Protein AF-A0A379FGP9-F1 (afdb_monomer_lite)

Structure (mmCIF, N/CA/C/O backbone):
data_AF-A0A379FGP9-F1
#
_entry.id   AF-A0A379FGP9-F1
#
loop_
_atom_site.group_PDB
_atom_site.id
_atom_site.type_symbol
_atom_site.label_atom_id
_atom_site.label_alt_id
_atom_site.label_comp_id
_atom_site.label_asym_id
_atom_site.label_entity_id
_atom_site.label_seq_id
_atom_site.pdbx_PDB_ins_code
_atom_site.Cartn_x
_atom_site.Cartn_y
_atom_site.Cartn_z
_atom_site.occupancy
_atom_site.B_iso_or_equiv
_atom_site.auth_seq_id
_atom_site.auth_comp_id
_atom_site.auth_asym_id
_atom_site.auth_atom_id
_atom_site.pdbx_PDB_model_num
ATOM 1 N N . M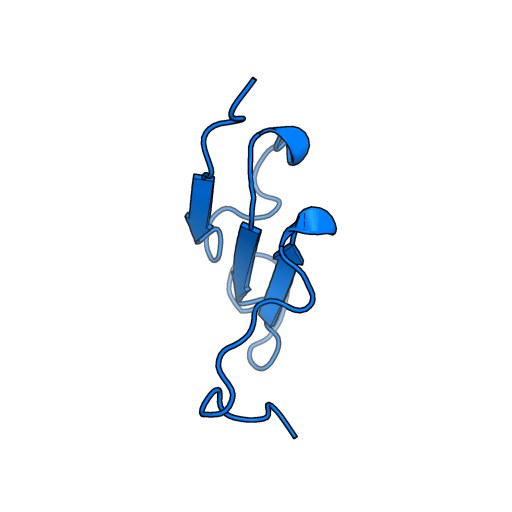ET A 1 1 ? -17.926 10.827 15.401 1.00 40.97 1 MET A N 1
ATOM 2 C CA . MET A 1 1 ? -16.910 11.780 14.897 1.00 40.97 1 MET A CA 1
ATOM 3 C C . MET A 1 1 ? -16.464 11.305 13.517 1.00 40.97 1 MET A C 1
ATOM 5 O O . MET A 1 1 ? -15.835 10.259 13.426 1.00 40.97 1 MET A O 1
ATOM 9 N N . ILE A 1 2 ? -16.879 11.974 12.438 1.00 49.84 2 ILE A N 1
ATOM 10 C CA . ILE A 1 2 ? -16.572 11.536 11.065 1.00 49.84 2 ILE A CA 1
ATOM 11 C C . ILE A 1 2 ? -15.090 11.837 10.796 1.00 49.84 2 ILE A C 1
ATOM 13 O O . ILE A 1 2 ? -14.726 12.987 10.559 1.00 49.84 2 ILE A O 1
ATOM 17 N N . LYS A 1 3 ? -14.215 10.823 10.878 1.00 57.47 3 LYS A N 1
ATOM 18 C CA . LYS A 1 3 ? -12.815 10.959 10.447 1.00 57.47 3 LYS A CA 1
ATOM 19 C C . LYS A 1 3 ? -12.819 11.247 8.944 1.00 57.47 3 LYS A C 1
ATOM 21 O O . LYS A 1 3 ? -13.263 10.405 8.165 1.00 57.47 3 LYS A O 1
ATOM 26 N N . LYS A 1 4 ? -12.361 12.439 8.552 1.00 66.19 4 LYS A N 1
ATOM 27 C CA . LYS A 1 4 ? -12.259 12.889 7.155 1.00 66.19 4 LYS A CA 1
ATOM 28 C C . LYS A 1 4 ? -11.555 11.804 6.326 1.00 66.19 4 LYS A C 1
ATOM 30 O O . LYS A 1 4 ? -10.453 11.387 6.674 1.00 66.19 4 LYS A O 1
ATOM 35 N N . LEU A 1 5 ? -12.216 11.302 5.283 1.00 75.56 5 LEU A N 1
ATOM 36 C CA . LEU A 1 5 ? -11.675 10.242 4.435 1.00 75.56 5 LEU A CA 1
ATOM 37 C C . LEU A 1 5 ? -10.681 10.851 3.440 1.00 75.56 5 LEU A C 1
ATOM 39 O O . LEU A 1 5 ? -11.073 11.656 2.600 1.00 75.56 5 LEU A O 1
ATOM 43 N N . CYS A 1 6 ? -9.403 10.488 3.550 1.00 81.75 6 CYS A N 1
ATOM 44 C CA . CYS A 1 6 ? -8.349 10.956 2.651 1.00 81.75 6 CYS A CA 1
ATOM 45 C C . CYS A 1 6 ? -7.865 9.807 1.757 1.00 81.75 6 CYS A C 1
ATOM 47 O O . CYS A 1 6 ? -7.499 8.744 2.268 1.00 81.75 6 CYS A O 1
ATOM 49 N N . TYR A 1 7 ? -7.868 10.028 0.440 1.00 85.25 7 TYR A N 1
ATOM 50 C CA . TYR A 1 7 ? -7.341 9.106 -0.565 1.00 85.25 7 TYR A CA 1
ATOM 51 C C . TYR A 1 7 ? -6.125 9.730 -1.250 1.00 85.25 7 TYR A C 1
ATOM 53 O O . TYR A 1 7 ? -6.225 10.846 -1.762 1.00 85.25 7 TYR A O 1
ATOM 61 N N . CYS A 1 8 ? -4.990 9.025 -1.287 1.00 84.31 8 CYS A N 1
ATOM 62 C CA . CYS A 1 8 ? -3.763 9.555 -1.887 1.00 84.31 8 CYS A CA 1
ATOM 63 C C . CYS A 1 8 ? -3.015 8.559 -2.781 1.00 84.31 8 CYS A C 1
ATOM 65 O O . CYS A 1 8 ? -2.893 7.371 -2.475 1.00 84.31 8 CYS A O 1
ATOM 67 N N . ARG A 1 9 ? -2.426 9.096 -3.861 1.00 85.25 9 ARG A N 1
ATOM 68 C CA . ARG A 1 9 ? -1.473 8.410 -4.744 1.00 85.25 9 ARG A CA 1
ATOM 69 C C . ARG A 1 9 ? -0.047 8.709 -4.307 1.00 85.25 9 ARG A C 1
ATOM 71 O O . ARG A 1 9 ? 0.398 9.843 -4.436 1.00 85.25 9 ARG A O 1
ATOM 78 N N . TYR A 1 10 ? 0.701 7.683 -3.922 1.00 88.25 10 TYR A N 1
ATOM 79 C CA . TYR A 1 10 ? 2.090 7.831 -3.479 1.00 88.25 10 TYR A CA 1
ATOM 80 C C . TYR A 1 10 ? 3.112 7.174 -4.413 1.00 88.25 10 TYR A C 1
ATOM 82 O O . TYR A 1 10 ? 4.260 7.021 -4.034 1.00 88.25 10 TYR A O 1
ATOM 90 N N . SER A 1 11 ? 2.765 6.835 -5.662 1.00 72.38 11 SER A N 1
ATOM 91 C CA . SER A 1 11 ? 3.673 6.077 -6.550 1.00 72.38 11 SER A CA 1
ATOM 92 C C . SER A 1 11 ? 5.122 6.595 -6.613 1.00 72.38 11 SER A C 1
ATOM 94 O O . SER A 1 11 ? 6.019 5.775 -6.665 1.00 72.38 11 SER A O 1
ATOM 96 N N . SER A 1 12 ? 5.364 7.914 -6.595 1.00 77.06 12 SER A N 1
ATOM 97 C CA . SER A 1 12 ? 6.722 8.497 -6.684 1.00 77.06 12 SER A CA 1
ATOM 98 C C . SER A 1 12 ? 7.308 8.948 -5.336 1.00 77.06 12 SER A C 1
ATOM 100 O O . SER A 1 12 ? 8.396 9.510 -5.302 1.00 77.06 12 SER A O 1
ATOM 102 N N . ALA A 1 13 ? 6.561 8.800 -4.242 1.00 85.44 13 ALA A N 1
ATOM 103 C CA . ALA A 1 13 ? 6.926 9.324 -2.921 1.00 85.44 13 ALA A CA 1
ATOM 104 C C . ALA A 1 13 ? 6.748 8.291 -1.799 1.00 85.44 13 ALA A C 1
ATOM 106 O O . ALA A 1 13 ? 7.099 8.545 -0.652 1.00 85.44 13 ALA A O 1
ATOM 107 N N . ILE A 1 14 ? 6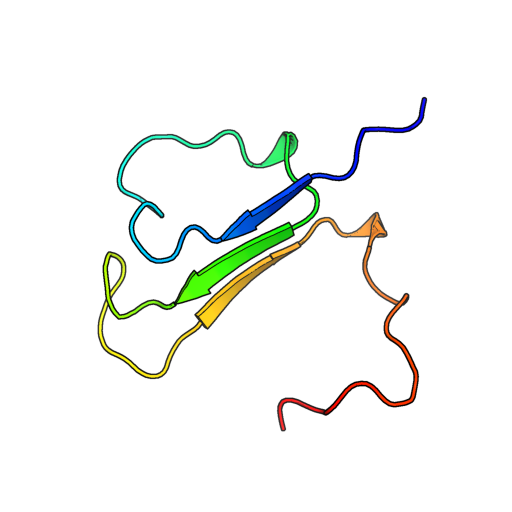.192 7.116 -2.098 1.00 87.50 14 ILE A N 1
ATOM 108 C CA . ILE A 1 14 ? 6.112 6.025 -1.137 1.00 87.50 14 ILE A CA 1
ATOM 109 C C . ILE A 1 14 ? 7.542 5.641 -0.741 1.00 87.50 14 ILE A C 1
ATOM 111 O O . ILE A 1 14 ? 8.427 5.597 -1.596 1.00 87.50 14 ILE A O 1
ATOM 115 N N . LEU A 1 15 ? 7.763 5.429 0.557 1.00 87.69 15 LEU A N 1
ATOM 116 C CA . LEU A 1 15 ? 9.070 5.130 1.160 1.00 87.69 15 LEU A CA 1
ATOM 117 C C . LEU A 1 15 ? 10.144 6.226 1.029 1.00 87.69 15 LEU A C 1
ATOM 119 O O . LEU A 1 15 ? 11.269 6.003 1.464 1.00 87.69 15 LEU A O 1
ATOM 123 N N . SER A 1 16 ? 9.839 7.412 0.486 1.00 89.69 16 SER A N 1
ATOM 124 C CA . SER A 1 16 ? 10.843 8.483 0.410 1.00 89.69 16 SER A CA 1
ATOM 125 C C . SER A 1 16 ? 11.064 9.193 1.747 1.00 89.69 16 SER A C 1
ATOM 127 O O . SER A 1 16 ? 12.141 9.742 1.957 1.00 89.69 16 SER A O 1
ATOM 129 N N . GLN A 1 17 ? 10.059 9.197 2.631 1.00 91.25 17 GLN A N 1
ATOM 130 C CA . GLN A 1 17 ? 10.055 9.791 3.974 1.00 91.25 17 GLN A CA 1
ATOM 131 C C . GLN A 1 17 ? 9.062 9.031 4.881 1.00 91.25 17 GLN A C 1
ATOM 133 O O . GLN A 1 17 ? 8.168 8.350 4.362 1.00 91.25 17 GLN A O 1
ATOM 138 N N . PRO A 1 18 ? 9.156 9.162 6.220 1.00 91.88 18 PRO A N 1
ATOM 139 C CA . PRO A 1 18 ? 8.147 8.633 7.136 1.00 91.88 18 PRO A CA 1
ATOM 140 C C . PRO A 1 18 ? 6.749 9.199 6.840 1.00 91.88 18 PRO A C 1
ATOM 142 O O . PRO A 1 18 ? 6.582 10.403 6.645 1.00 91.88 18 PRO A O 1
ATOM 145 N N . LEU A 1 19 ? 5.734 8.332 6.829 1.00 90.50 19 LEU A N 1
ATOM 146 C CA . LEU A 1 19 ? 4.343 8.689 6.548 1.00 90.50 19 LEU A CA 1
ATOM 147 C C . LEU A 1 19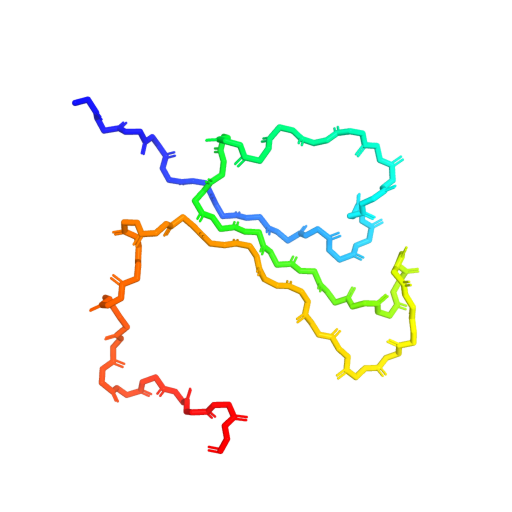 ? 3.431 8.174 7.666 1.00 90.50 19 LEU A C 1
ATOM 149 O O . LEU A 1 19 ? 3.413 6.980 7.951 1.00 90.50 19 LEU A O 1
ATOM 153 N N . ASP A 1 20 ? 2.629 9.059 8.259 1.00 91.81 20 ASP A N 1
ATOM 154 C CA . ASP A 1 20 ? 1.574 8.663 9.196 1.00 91.81 20 ASP A CA 1
ATOM 155 C C . ASP A 1 20 ? 0.356 8.121 8.433 1.00 91.81 20 ASP A C 1
ATOM 157 O O . ASP A 1 20 ? -0.513 8.867 7.972 1.00 91.81 20 ASP A O 1
ATOM 161 N N . VAL A 1 21 ? 0.309 6.795 8.299 1.00 91.19 21 VAL A N 1
ATOM 162 C CA . VAL A 1 21 ? -0.735 6.052 7.580 1.00 91.19 21 VAL A CA 1
ATOM 163 C C . VAL A 1 21 ? -2.118 6.225 8.222 1.00 91.19 21 VAL A C 1
ATOM 165 O O . VAL A 1 21 ? -3.127 6.175 7.520 1.00 91.19 21 VAL A O 1
ATOM 168 N N . SER A 1 22 ? -2.194 6.505 9.530 1.00 90.88 22 SER A N 1
ATOM 169 C CA . SER A 1 22 ? -3.465 6.597 10.268 1.00 90.88 22 SER A CA 1
ATOM 170 C C . SER A 1 22 ? -4.363 7.756 9.808 1.00 90.88 22 SER A C 1
ATOM 172 O O . SER A 1 22 ? -5.579 7.747 10.032 1.00 90.88 22 SER A O 1
ATOM 174 N N . ARG A 1 23 ? -3.770 8.743 9.124 1.00 90.00 23 ARG A N 1
ATOM 175 C CA . ARG A 1 23 ? -4.447 9.917 8.552 1.00 90.00 23 ARG A CA 1
ATOM 176 C C . ARG A 1 23 ? -5.188 9.617 7.252 1.00 90.00 23 ARG A C 1
ATOM 178 O O . ARG A 1 23 ? -5.978 10.448 6.799 1.00 90.00 23 ARG A O 1
ATOM 185 N N . PHE A 1 24 ? -4.936 8.463 6.641 1.00 91.00 24 PHE A N 1
ATOM 186 C CA . PHE A 1 24 ? -5.475 8.100 5.338 1.00 91.00 24 PHE A CA 1
ATOM 187 C C . PHE A 1 24 ? -6.546 7.018 5.469 1.00 91.00 24 PHE A C 1
ATOM 189 O O . PHE A 1 24 ? -6.515 6.167 6.354 1.00 91.00 24 PHE A O 1
ATOM 196 N N . GLY A 1 25 ? -7.530 7.070 4.575 1.00 92.31 25 GLY A N 1
ATOM 197 C CA . GLY A 1 25 ? -8.451 5.957 4.366 1.00 92.31 25 GLY A CA 1
ATOM 198 C C . GLY A 1 25 ? -7.873 4.923 3.412 1.00 92.31 25 GLY A C 1
ATOM 199 O O . GLY A 1 25 ? -8.052 3.728 3.616 1.00 92.31 25 GLY A O 1
ATOM 200 N N . MET A 1 26 ? -7.167 5.384 2.377 1.00 92.19 26 MET A N 1
ATOM 201 C CA . MET A 1 26 ? -6.528 4.514 1.399 1.00 92.19 26 MET A CA 1
ATOM 202 C C . MET A 1 26 ? -5.316 5.203 0.757 1.00 92.19 26 MET A C 1
ATOM 204 O O . MET A 1 26 ? -5.358 6.389 0.417 1.00 92.19 26 MET A O 1
ATOM 208 N N . ILE A 1 27 ? -4.247 4.436 0.567 1.00 93.56 27 ILE A N 1
ATOM 209 C CA . ILE A 1 27 ? -3.020 4.822 -0.133 1.00 93.56 27 ILE A C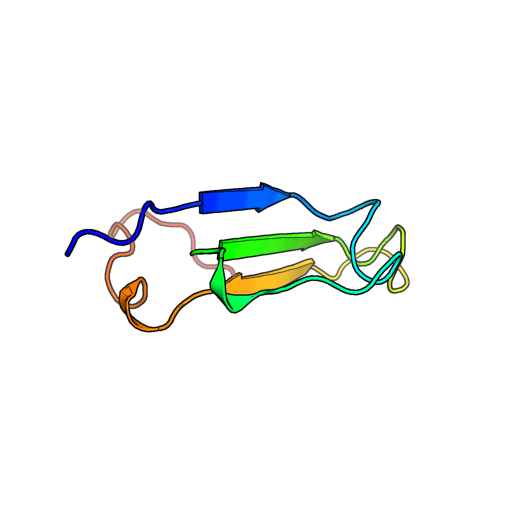A 1
ATOM 210 C C . ILE A 1 27 ? -2.780 3.801 -1.240 1.00 93.56 27 ILE A C 1
ATOM 212 O O . ILE A 1 27 ? -2.863 2.600 -0.996 1.00 93.56 27 ILE A O 1
ATOM 216 N N . TYR A 1 28 ? -2.441 4.266 -2.441 1.00 92.38 28 TYR A N 1
ATOM 217 C CA . TYR A 1 28 ? -2.005 3.391 -3.529 1.00 92.38 28 TYR A CA 1
ATOM 218 C C . TYR A 1 28 ? -0.683 3.864 -4.138 1.00 92.38 28 TYR A C 1
ATOM 220 O O . TYR A 1 28 ? -0.448 5.065 -4.332 1.00 92.38 28 TYR A O 1
ATOM 228 N N . ALA A 1 29 ? 0.192 2.914 -4.457 1.00 92.06 29 ALA A N 1
ATOM 229 C CA . ALA A 1 29 ? 1.489 3.178 -5.059 1.00 92.06 29 ALA A CA 1
ATOM 230 C C . ALA A 1 29 ? 1.902 2.039 -5.997 1.00 92.06 29 ALA A C 1
ATOM 232 O O . ALA A 1 29 ? 1.948 0.880 -5.603 1.00 92.06 29 ALA A O 1
ATOM 233 N N . GLY A 1 30 ? 2.235 2.377 -7.242 1.00 89.88 30 GLY A N 1
ATOM 234 C CA . GLY A 1 30 ? 2.913 1.441 -8.137 1.00 89.88 30 GLY A CA 1
ATOM 235 C C . GLY A 1 30 ? 4.356 1.224 -7.684 1.00 89.88 30 GLY A C 1
ATOM 236 O O . GLY A 1 30 ? 5.015 2.183 -7.273 1.00 89.88 30 GLY A O 1
ATOM 237 N N . ALA A 1 31 ? 4.839 -0.014 -7.757 1.00 88.00 31 ALA A N 1
ATOM 238 C CA . ALA A 1 31 ? 6.171 -0.367 -7.286 1.00 88.00 31 ALA A CA 1
ATOM 239 C C . ALA A 1 31 ? 7.293 0.232 -8.148 1.00 88.00 31 ALA A C 1
ATOM 241 O O . ALA A 1 31 ? 8.342 0.575 -7.609 1.00 88.00 31 ALA A O 1
ATOM 242 N N . GLN A 1 32 ? 7.032 0.451 -9.444 1.00 87.00 32 GLN A N 1
ATOM 243 C CA . GLN A 1 32 ? 7.993 0.774 -10.511 1.00 87.00 32 GLN A CA 1
ATOM 244 C C . GLN A 1 32 ? 8.811 2.066 -10.361 1.00 87.00 32 GLN A C 1
ATOM 246 O O . GLN A 1 32 ? 9.505 2.453 -11.296 1.00 87.00 32 GLN A O 1
ATOM 251 N N . LYS A 1 33 ? 8.659 2.802 -9.261 1.00 84.00 33 LYS A N 1
ATOM 252 C CA . LYS A 1 33 ? 9.369 4.065 -9.031 1.00 84.00 33 LYS A CA 1
ATOM 253 C C . LYS A 1 33 ? 10.289 3.960 -7.826 1.00 84.00 33 LYS A C 1
ATOM 255 O O . LYS A 1 33 ? 11.499 4.011 -7.982 1.00 84.00 33 LYS A O 1
ATOM 260 N N . ASN A 1 34 ? 9.706 3.782 -6.642 1.00 85.75 34 ASN A N 1
ATOM 261 C CA . ASN A 1 34 ? 10.444 3.862 -5.381 1.00 85.75 34 ASN A CA 1
ATOM 262 C C . ASN A 1 34 ? 10.554 2.520 -4.640 1.00 85.75 34 ASN A C 1
ATOM 264 O O . ASN A 1 34 ? 11.232 2.465 -3.621 1.00 85.75 34 ASN A O 1
ATOM 268 N N . ILE A 1 35 ? 9.864 1.464 -5.092 1.00 84.25 35 ILE A N 1
ATOM 269 C CA . ILE A 1 35 ? 9.832 0.165 -4.395 1.00 84.25 35 ILE A CA 1
ATOM 270 C C . ILE A 1 35 ? 10.618 -0.899 -5.173 1.00 84.25 35 ILE A C 1
ATOM 272 O O . ILE A 1 35 ? 11.355 -1.668 -4.567 1.00 84.25 35 ILE A O 1
ATOM 276 N N . GLY A 1 36 ? 10.463 -0.976 -6.499 1.00 86.25 36 GLY A N 1
ATOM 277 C CA . GLY A 1 36 ? 11.028 -2.067 -7.295 1.00 86.25 36 GLY A CA 1
ATOM 278 C C . GLY A 1 36 ? 10.621 -2.032 -8.774 1.00 86.25 36 GLY A C 1
ATOM 279 O O . GLY A 1 36 ? 10.335 -0.955 -9.293 1.00 86.25 36 GLY A O 1
ATOM 280 N N . PRO A 1 37 ? 10.614 -3.179 -9.479 1.00 85.62 37 PRO A N 1
ATOM 281 C CA . PRO A 1 37 ? 10.284 -3.254 -10.903 1.00 85.62 37 PRO A CA 1
ATOM 282 C C . PRO A 1 37 ? 8.787 -3.045 -11.185 1.00 85.62 37 PRO A C 1
ATOM 284 O O . PRO A 1 37 ? 7.937 -3.079 -10.292 1.00 85.62 37 PRO A O 1
ATOM 287 N N . ALA A 1 38 ? 8.452 -2.820 -12.457 1.00 88.31 38 ALA A N 1
ATOM 288 C CA . ALA A 1 38 ? 7.066 -2.707 -12.901 1.00 88.31 38 ALA A CA 1
ATOM 289 C C . ALA A 1 38 ? 6.296 -4.029 -12.814 1.00 88.31 38 ALA A C 1
ATOM 291 O O . ALA A 1 38 ? 6.881 -5.105 -12.869 1.00 88.31 38 ALA A O 1
ATOM 292 N N . GLY A 1 39 ? 4.970 -3.923 -12.680 1.00 87.69 39 GLY A N 1
ATOM 293 C CA . GLY A 1 39 ? 4.062 -5.072 -12.580 1.00 87.69 39 GLY A CA 1
ATOM 294 C C . GLY A 1 39 ? 3.462 -5.312 -11.191 1.00 87.69 39 GLY A C 1
ATOM 295 O O . GLY A 1 39 ? 2.623 -6.193 -11.054 1.00 87.69 39 GLY A O 1
ATOM 296 N N . LEU A 1 40 ? 3.821 -4.515 -10.176 1.00 89.81 40 LEU A N 1
ATOM 297 C CA . LEU A 1 40 ? 3.256 -4.607 -8.824 1.00 89.81 40 LEU A CA 1
ATOM 298 C C . LEU A 1 40 ? 2.649 -3.268 -8.379 1.00 89.81 40 LEU A C 1
ATOM 300 O O . LEU A 1 40 ? 3.233 -2.205 -8.595 1.00 89.81 40 LEU A O 1
ATOM 304 N N . THR A 1 41 ? 1.488 -3.319 -7.723 1.00 90.50 41 THR A N 1
ATOM 305 C CA . THR A 1 41 ? 0.864 -2.161 -7.064 1.00 90.50 41 THR A CA 1
ATOM 306 C C . THR A 1 41 ? 0.613 -2.479 -5.595 1.00 90.50 41 THR A C 1
ATOM 308 O O . THR A 1 41 ? -0.026 -3.475 -5.274 1.00 90.50 41 THR A O 1
ATOM 311 N N . LEU A 1 42 ? 1.101 -1.614 -4.707 1.00 90.31 42 LEU A N 1
ATOM 312 C CA . LEU A 1 42 ? 0.831 -1.634 -3.275 1.00 90.31 42 LEU A CA 1
ATOM 313 C C . LEU A 1 42 ? -0.428 -0.815 -2.978 1.00 90.31 42 LEU A C 1
ATOM 315 O O . LEU A 1 42 ? -0.544 0.335 -3.414 1.00 90.31 42 LEU A O 1
ATOM 319 N N . VAL A 1 43 ? -1.338 -1.384 -2.190 1.00 92.44 43 VAL A N 1
ATOM 320 C CA . VAL A 1 43 ? -2.524 -0.696 -1.672 1.00 92.44 43 VAL A CA 1
ATOM 321 C C . VAL A 1 43 ? -2.587 -0.895 -0.162 1.00 92.44 43 VAL A C 1
ATOM 323 O O . VAL A 1 43 ? -2.527 -2.021 0.319 1.00 92.44 43 VAL A O 1
ATOM 326 N N . ILE A 1 44 ? -2.719 0.202 0.580 1.00 93.19 44 ILE A N 1
ATOM 327 C CA . ILE A 1 44 ? -2.997 0.202 2.019 1.00 93.19 44 ILE A CA 1
ATOM 328 C C . ILE A 1 44 ? -4.396 0.782 2.187 1.00 93.19 44 ILE A C 1
ATOM 330 O O . ILE A 1 44 ? -4.649 1.895 1.726 1.00 93.19 44 ILE A O 1
ATOM 334 N N . ILE A 1 45 ? -5.307 0.049 2.821 1.00 93.75 45 ILE A N 1
ATOM 335 C CA . ILE A 1 45 ? -6.703 0.459 3.001 1.00 93.75 45 ILE A CA 1
ATOM 336 C C . ILE A 1 45 ? -7.143 0.243 4.446 1.00 93.75 45 ILE A C 1
ATOM 338 O O . ILE A 1 45 ? -6.767 -0.738 5.082 1.00 93.75 45 ILE A O 1
ATOM 342 N N . ARG A 1 46 ? -7.939 1.178 4.965 1.00 93.50 46 ARG A N 1
ATOM 343 C CA . ARG A 1 46 ? -8.536 1.079 6.295 1.00 93.50 46 ARG A CA 1
ATOM 344 C C . ARG A 1 46 ? -9.653 0.032 6.295 1.00 93.50 46 ARG A C 1
ATOM 346 O O . ARG A 1 46 ? -10.489 0.017 5.394 1.00 93.50 46 ARG A O 1
ATOM 353 N N . GLU A 1 47 ? -9.673 -0.829 7.309 1.00 93.31 47 GLU A N 1
ATOM 354 C CA . GLU A 1 47 ? -10.555 -2.007 7.361 1.00 93.31 47 GLU A CA 1
ATOM 355 C C . GLU A 1 47 ? -12.054 -1.669 7.313 1.00 93.31 47 GLU A C 1
ATOM 357 O O . GLU A 1 47 ? -12.833 -2.385 6.692 1.00 93.31 47 GLU A O 1
ATOM 362 N N . ASP A 1 48 ? -12.471 -0.536 7.881 1.00 91.62 48 ASP A N 1
ATOM 363 C CA . ASP A 1 48 ? -13.864 -0.062 7.863 1.00 91.62 48 ASP A CA 1
ATOM 364 C C . ASP A 1 48 ? -14.371 0.344 6.462 1.00 91.62 48 ASP A C 1
ATOM 366 O O . ASP A 1 48 ? -15.566 0.613 6.282 1.00 91.62 48 ASP A O 1
ATOM 370 N N . LEU A 1 49 ? -13.481 0.428 5.470 1.00 89.75 49 LEU A N 1
ATOM 371 C CA . LEU A 1 49 ? -13.814 0.692 4.068 1.00 89.75 49 LEU A CA 1
ATOM 372 C C . LEU A 1 49 ? -14.007 -0.595 3.256 1.00 89.75 49 LEU A C 1
ATOM 374 O O . LEU A 1 49 ? -14.522 -0.529 2.138 1.00 89.75 49 LEU A O 1
ATOM 378 N N . LEU A 1 50 ? -13.630 -1.754 3.803 1.00 90.69 50 LEU A N 1
ATOM 379 C CA . LEU A 1 50 ? -13.808 -3.050 3.153 1.00 90.69 50 LEU A CA 1
ATOM 380 C C . LEU A 1 50 ? -15.293 -3.447 3.092 1.00 90.69 50 LEU A C 1
ATOM 382 O O . LEU A 1 50 ? -16.133 -2.941 3.836 1.00 90.69 50 LEU A O 1
ATOM 386 N N . GLY A 1 51 ? -15.635 -4.336 2.154 1.00 89.31 51 GLY A N 1
ATOM 387 C CA . GLY A 1 51 ? -17.004 -4.848 1.979 1.0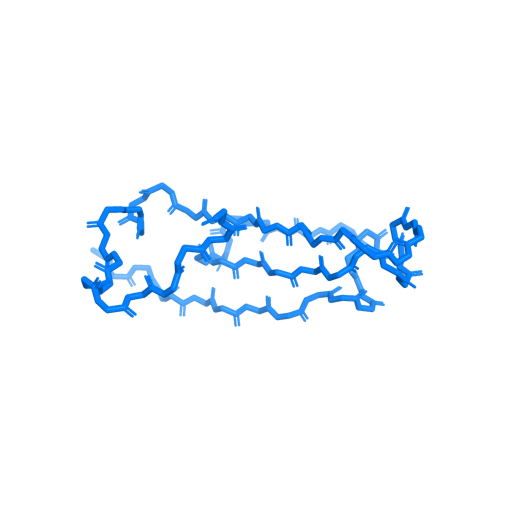0 89.31 51 GLY A CA 1
ATOM 388 C C . GLY A 1 51 ? -18.000 -3.869 1.341 1.00 89.31 51 GLY A C 1
ATOM 389 O O . GLY A 1 51 ? -19.175 -4.193 1.212 1.00 89.31 51 GLY A O 1
ATOM 390 N N . LYS A 1 52 ? -17.544 -2.683 0.917 1.00 90.31 52 LYS A N 1
ATOM 391 C CA . LYS A 1 52 ? 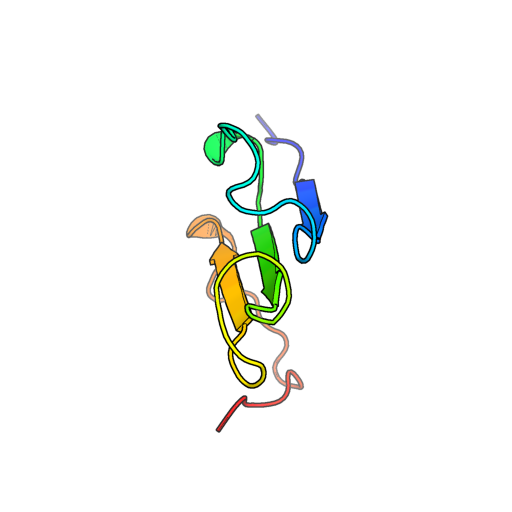-18.369 -1.623 0.302 1.00 90.31 52 LYS A CA 1
ATOM 392 C C . LYS A 1 52 ? -18.122 -1.448 -1.203 1.00 90.31 52 LYS A C 1
ATOM 394 O O . LYS A 1 52 ? -18.462 -0.410 -1.769 1.00 90.31 52 LYS A O 1
ATOM 399 N N . ALA A 1 53 ? -17.493 -2.431 -1.850 1.00 89.38 53 ALA A N 1
ATOM 400 C CA . ALA A 1 53 ? -17.261 -2.407 -3.291 1.00 89.38 53 ALA A CA 1
ATOM 401 C C . ALA A 1 53 ? -18.591 -2.498 -4.059 1.00 89.38 53 ALA A C 1
ATOM 403 O O . ALA A 1 53 ? -19.522 -3.183 -3.633 1.00 89.38 53 ALA A O 1
ATOM 404 N N . ARG A 1 54 ? -18.685 -1.813 -5.205 1.00 91.19 54 ARG A N 1
ATOM 405 C CA . ARG A 1 54 ? -19.847 -1.943 -6.096 1.00 91.19 54 ARG A CA 1
ATOM 406 C C . ARG A 1 54 ? -19.855 -3.327 -6.741 1.00 91.19 54 ARG A C 1
ATOM 408 O O . ARG A 1 54 ? -18.783 -3.862 -7.021 1.00 91.19 54 ARG A O 1
ATOM 415 N N . LYS A 1 55 ? -21.036 -3.881 -7.024 1.00 89.56 55 LYS A N 1
ATOM 416 C CA . LYS A 1 55 ? -21.159 -5.203 -7.665 1.00 89.56 55 LYS A CA 1
ATOM 417 C C . LYS A 1 55 ? -20.505 -5.251 -9.047 1.00 89.56 55 LYS A C 1
ATOM 419 O O . LYS A 1 55 ? -20.023 -6.298 -9.449 1.00 89.56 55 LYS A O 1
ATOM 424 N N . GLU A 1 56 ? -20.450 -4.118 -9.741 1.00 94.12 56 GLU A N 1
ATOM 425 C CA . GLU A 1 56 ? -19.861 -3.984 -11.076 1.00 94.12 56 GLU A CA 1
ATOM 426 C C . GLU A 1 56 ? -18.341 -3.737 -11.033 1.00 94.12 56 GLU A C 1
ATOM 428 O O . GLU A 1 56 ? -17.726 -3.488 -12.069 1.00 94.12 56 GLU A O 1
ATOM 433 N N . THR A 1 57 ? -17.724 -3.746 -9.844 1.00 88.31 57 THR A N 1
ATOM 434 C CA . THR A 1 57 ? -16.280 -3.513 -9.699 1.00 88.31 57 THR A CA 1
ATOM 435 C C . THR A 1 57 ? -15.513 -4.660 -10.363 1.00 88.31 57 THR A C 1
ATOM 437 O O . THR A 1 57 ? -15.742 -5.812 -9.991 1.00 88.31 57 THR A O 1
ATOM 440 N N . PRO A 1 58 ? -14.595 -4.381 -11.307 1.00 87.12 58 PRO A N 1
ATOM 441 C CA . PRO A 1 58 ? -13.821 -5.425 -11.968 1.00 87.12 58 PRO A CA 1
ATOM 442 C C . PRO A 1 58 ? -13.016 -6.265 -10.973 1.00 87.12 58 PRO A C 1
ATOM 444 O O . PRO A 1 58 ? -12.404 -5.726 -10.046 1.00 87.12 58 PRO A O 1
ATOM 447 N N . SER A 1 59 ? -12.997 -7.580 -11.197 1.00 85.75 59 SER A N 1
ATOM 448 C CA . SER A 1 59 ? -12.078 -8.486 -10.513 1.00 85.75 59 SER A CA 1
ATOM 449 C C . SER A 1 59 ? -10.654 -8.244 -11.007 1.00 85.75 59 SER A C 1
ATOM 451 O O . SER A 1 59 ? -10.431 -7.946 -12.180 1.00 85.75 59 SER A O 1
ATOM 453 N N . VAL A 1 60 ? -9.689 -8.365 -10.098 1.00 77.94 60 VAL A N 1
ATOM 454 C CA . VAL A 1 60 ? -8.253 -8.307 -10.421 1.00 77.94 60 VAL A CA 1
ATOM 455 C C . VAL A 1 60 ? -7.717 -9.683 -10.857 1.00 77.94 60 VAL A C 1
ATOM 457 O O . VAL A 1 60 ? -6.547 -9.796 -11.213 1.00 77.94 60 VAL A O 1
ATOM 460 N N . PHE A 1 61 ? -8.581 -10.703 -10.826 1.00 65.50 61 PHE A N 1
ATOM 461 C CA . PHE A 1 61 ? -8.347 -12.090 -11.229 1.00 65.50 61 PHE A CA 1
ATOM 462 C C . PHE A 1 61 ? -9.328 -12.506 -12.320 1.00 65.50 61 PHE A C 1
ATOM 464 O O . PHE A 1 61 ? -10.515 -12.105 -12.195 1.00 65.50 61 PHE A O 1
#

InterPro domains:
  IPR000192 Aminotransferase class V domain [PF00266] (10-55)
  IPR015421 Pyridoxal phosphate-dependent transferase, major domain [G3DSA:3.40.640.10] (3-61)
  IPR015424 Pyridoxal phosphate-dependent transferase [SSF53383] (11-61)
  IPR020578 Aminotransferase class-V, pyridoxal-phosphate binding site [PS00595] (24-43)
  IPR022278 Phosphoserine aminotransferase [PTHR43247] (7-61)

pLDDT: mean 85.73, std 10.27, range [40.97, 94.12]

Sequence (61 aa):
MIKKLCYCRYSSAILSQPLDVSRFGMIYAGAQKNIGPAGLTLVIIREDLLGKARKETPSVF

Foldseek 3Di:
DDLDEAEDECQQPVPVDDDDCVSHQKYKYACCHPNDNGDDMDMDHDPVCPPPDDPPDDDPD

Radius of gyration: 13.33 Å; chains: 1; bounding box: 32×25×28 Å

Organism: Proteus mirabilis (NCBI:txid584)

Secondary structure (DSSP, 8-state):
------EEE-TTTTTTS---GGG-SEEEEETTTTTSSTT-EEEEE-GGGTT---TTPPP--